Protein AF-0000000085184670 (afdb_homodimer)

Foldseek 3Di:
DPCCPDPDPLNVLVVLLVVLVCLQPHDVVVVVVVVVVCVVVVHDPPDDSDNVVSLVVNVVSQVVNCVVVVGDGDPCVVCSVVGDD/DPPCPDPDPLNVLVVLLVVLVCLQPPDVVVVVVVVVVCVVVVNDPPDDSDNVVSLVVNVVSQVVNCVVVVGDGDPCVVCSVVGDD

Solvent-accessible surface area (backbone atoms only — not comparable to full-atom values): 9678 Å² total; per-residue (Å²): 127,72,67,74,54,90,63,42,69,61,50,48,39,51,47,47,39,49,34,42,50,40,51,71,70,30,41,68,68,45,36,51,51,47,50,50,42,21,62,77,68,71,37,57,78,84,56,68,82,43,61,58,50,43,48,50,51,36,53,50,36,47,52,30,37,17,60,73,63,73,62,48,77,57,67,64,65,80,46,54,82,75,54,86,106,127,68,66,75,45,89,68,43,71,60,48,48,39,50,48,48,37,48,32,42,49,41,51,72,70,30,40,67,70,45,36,51,52,48,50,50,44,21,60,76,68,72,39,51,80,88,54,66,85,44,58,57,51,43,48,51,51,35,53,51,37,49,52,34,38,17,61,72,62,74,64,48,76,56,68,64,66,79,44,55,82,76,54,85,106

Sequence (170 aa):
MISVGNLSVAQAIHERICLLYAKLEGAPEVALRLAEFDLETGWGLNHRDDRESLHRRLVDALCAYEEVTGGQVHPANGWLLEIAVMISVGNLSVAQAIHERICLLYAKLEGAPEVALRLAEFDLETGWGLNHRDDRESLHRRLVDALCAYEEVTGGQVHPANGWLLEIAV

Nearest PDB structures (foldseek):
  6dkm-assembly2_C  TM=3.224E-01  e=4.889E+00  synthetic construct

Secondary structure (DSSP, 8-state):
--------HHHHHHHHHHHHHHHHHS-HHHHHHHHHHHHHHT-S--S---HHHHHHHHHHHHHHHHHHHTSPPPGGGGGGGGS--/--------HHHHHHHHHHHHHHHHHS-HHHHHHHHHHHHHHT-S-SS---HHHHHHHHHHHHHHHHHHHTSPPPGGGGGGGGS--

Structure (mmCIF, N/CA/C/O backbone):
data_AF-0000000085184670-model_v1
#
loop_
_entity.id
_entity.type
_entity.pdbx_description
1 polymer 'Uncharacterized protein'
#
loop_
_atom_site.group_PDB
_atom_site.id
_atom_site.type_symbol
_atom_site.label_atom_id
_atom_site.label_alt_id
_atom_site.label_comp_id
_atom_site.label_asym_id
_atom_site.label_entity_id
_atom_site.label_seq_id
_atom_site.pdbx_PDB_ins_code
_atom_site.Cartn_x
_atom_site.Cartn_y
_atom_site.Cartn_z
_atom_site.occupancy
_atom_site.B_iso_or_equiv
_atom_site.auth_seq_id
_atom_site.auth_comp_id
_atom_site.auth_asym_id
_atom_site.auth_atom_id
_atom_site.pdbx_PDB_model_num
ATOM 1 N N . MET A 1 1 ? -9.664 -7.086 -18.984 1 25.7 1 MET A N 1
ATOM 2 C CA . MET A 1 1 ? -9.148 -7.648 -17.734 1 25.7 1 MET A CA 1
ATOM 3 C C . MET A 1 1 ? -7.879 -6.93 -17.297 1 25.7 1 MET A C 1
ATOM 5 O O . MET A 1 1 ? -6.828 -7.082 -17.922 1 25.7 1 MET A O 1
ATOM 9 N N . ILE A 1 2 ? -7.879 -5.777 -17.109 1 31.56 2 ILE A N 1
ATOM 10 C CA . ILE A 1 2 ? -6.676 -4.988 -16.859 1 31.56 2 ILE A CA 1
ATOM 11 C C . ILE A 1 2 ? -5.797 -5.691 -15.828 1 31.56 2 ILE A C 1
ATOM 13 O O . ILE A 1 2 ? -6.305 -6.258 -14.859 1 31.56 2 ILE A O 1
ATOM 17 N N . SER A 1 3 ? -4.668 -6.078 -16.266 1 30.92 3 SER A N 1
ATOM 18 C CA . SER A 1 3 ? -3.631 -6.922 -15.68 1 30.92 3 SER A CA 1
ATOM 19 C C . SER A 1 3 ? -3.268 -6.457 -14.273 1 30.92 3 SER A C 1
ATOM 21 O O . SER A 1 3 ? -2.459 -5.539 -14.109 1 30.92 3 SER A O 1
ATOM 23 N N . VAL A 1 4 ? -4.16 -5.91 -13.523 1 41.91 4 VAL A N 1
ATOM 24 C CA . VAL A 1 4 ? -3.686 -6.02 -12.148 1 41.91 4 VAL A CA 1
ATOM 25 C C . VAL A 1 4 ? -2.814 -7.262 -11.992 1 41.91 4 VAL A C 1
ATOM 27 O O . VAL A 1 4 ? -2.586 -7.734 -10.875 1 41.91 4 VAL A O 1
ATOM 30 N N . GLY A 1 5 ? -2.846 -8.039 -13.172 1 43.16 5 GLY A N 1
ATOM 31 C CA . GLY A 1 5 ? -2.123 -9.258 -13.5 1 43.16 5 GLY A CA 1
ATOM 32 C C . GLY A 1 5 ? -0.805 -9.383 -12.758 1 43.16 5 GLY A C 1
ATOM 33 O O . GLY A 1 5 ? -0.78 -9.43 -11.523 1 43.16 5 GLY A O 1
ATOM 34 N N . ASN A 1 6 ? 0.318 -9.172 -13.516 1 54.12 6 ASN A N 1
ATOM 35 C CA . ASN A 1 6 ? 1.581 -9.836 -13.219 1 54.12 6 ASN A CA 1
ATOM 36 C C . ASN A 1 6 ? 2.326 -9.141 -12.086 1 54.12 6 ASN A C 1
ATOM 38 O O . ASN A 1 6 ? 3.35 -8.492 -12.312 1 54.12 6 ASN A O 1
ATOM 42 N N . LEU A 1 7 ? 1.428 -8.742 -11.047 1 67.94 7 LEU A N 1
ATOM 43 C CA . LEU A 1 7 ? 2.248 -8.273 -9.938 1 67.94 7 LEU A CA 1
ATOM 44 C C . LEU A 1 7 ? 3.16 -9.383 -9.422 1 67.94 7 LEU A C 1
ATOM 46 O O . LEU A 1 7 ? 2.682 -10.438 -8.992 1 67.94 7 LEU A O 1
ATOM 50 N N . SER A 1 8 ? 4.336 -9.117 -9.688 1 80.25 8 SER A N 1
ATOM 51 C CA . SER A 1 8 ? 5.262 -10.094 -9.117 1 80.25 8 SER A CA 1
ATOM 52 C C . SER A 1 8 ? 5.219 -10.07 -7.594 1 80.25 8 SER A C 1
ATOM 54 O O . SER A 1 8 ? 4.734 -9.109 -6.996 1 80.25 8 SER A O 1
ATOM 56 N N . VAL A 1 9 ? 5.629 -11.133 -7.105 1 84 9 VAL A N 1
ATOM 57 C CA . VAL A 1 9 ? 5.672 -11.25 -5.652 1 84 9 VAL A CA 1
ATOM 58 C C . VAL A 1 9 ? 6.531 -10.133 -5.066 1 84 9 VAL A C 1
ATOM 60 O O . VAL A 1 9 ? 6.145 -9.492 -4.09 1 84 9 VAL A O 1
ATOM 63 N N . ALA A 1 10 ? 7.613 -9.836 -5.648 1 87.19 10 ALA A N 1
ATOM 64 C CA . ALA A 1 10 ? 8.516 -8.789 -5.164 1 87.19 10 ALA A CA 1
ATOM 65 C C . ALA A 1 10 ? 7.836 -7.426 -5.188 1 87.19 10 ALA A C 1
ATOM 67 O O . ALA A 1 10 ? 7.98 -6.637 -4.25 1 87.19 10 ALA A O 1
ATOM 68 N N . GLN A 1 11 ? 7.113 -7.148 -6.199 1 88.12 11 GLN A N 1
ATOM 69 C CA . GLN A 1 11 ? 6.418 -5.871 -6.297 1 88.12 11 GLN A CA 1
ATOM 70 C C . GLN A 1 11 ? 5.32 -5.758 -5.242 1 88.12 11 GLN A C 1
ATOM 72 O O . GLN A 1 11 ? 5.133 -4.695 -4.645 1 88.12 11 GLN A O 1
ATOM 77 N N . ALA A 1 12 ? 4.605 -6.797 -5.059 1 88.31 12 ALA A N 1
ATOM 78 C CA . ALA A 1 12 ? 3.559 -6.789 -4.039 1 88.31 12 ALA A CA 1
ATOM 79 C C . ALA A 1 12 ? 4.145 -6.512 -2.658 1 88.31 12 ALA A C 1
ATOM 81 O O . ALA A 1 12 ? 3.562 -5.762 -1.87 1 88.31 12 ALA A O 1
ATOM 82 N N . IL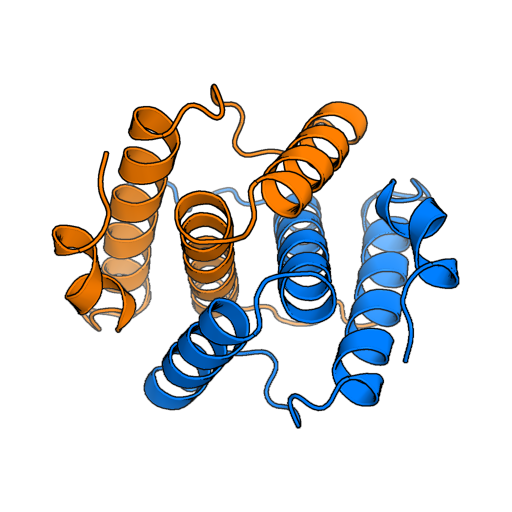E A 1 13 ? 5.258 -7.105 -2.379 1 91.38 13 ILE A N 1
ATOM 83 C CA . ILE A 1 13 ? 5.898 -6.898 -1.085 1 91.38 13 ILE A CA 1
ATOM 84 C C . ILE A 1 13 ? 6.379 -5.453 -0.973 1 91.38 13 ILE A C 1
ATOM 86 O O . ILE A 1 13 ? 6.258 -4.832 0.085 1 91.38 13 ILE A O 1
ATOM 90 N N . HIS A 1 14 ? 6.953 -4.949 -2.088 1 92.62 14 HIS A N 1
ATOM 91 C CA . HIS A 1 14 ? 7.352 -3.545 -2.107 1 92.62 14 HIS A CA 1
ATOM 92 C C . HIS A 1 14 ? 6.172 -2.635 -1.778 1 92.62 14 HIS A C 1
ATOM 94 O O . HIS A 1 14 ? 6.297 -1.724 -0.958 1 92.62 14 HIS A O 1
ATOM 100 N N . GLU A 1 15 ? 5.086 -2.9 -2.393 1 92.25 15 GLU A N 1
ATOM 101 C CA . GLU A 1 15 ? 3.916 -2.055 -2.172 1 92.25 15 GLU A CA 1
ATOM 102 C C . GLU A 1 15 ? 3.4 -2.188 -0.742 1 92.25 15 GLU A C 1
ATOM 104 O O . GLU A 1 15 ? 2.936 -1.212 -0.15 1 92.25 15 GLU A O 1
ATOM 109 N N . ARG A 1 16 ? 3.529 -3.352 -0.172 1 91.81 16 ARG A N 1
ATOM 110 C CA . ARG A 1 16 ? 3.162 -3.545 1.228 1 91.81 16 ARG A CA 1
ATOM 111 C C . ARG A 1 16 ? 4.066 -2.729 2.148 1 91.81 16 ARG A C 1
ATOM 113 O O . ARG A 1 16 ? 3.59 -2.111 3.104 1 91.81 16 ARG A O 1
ATOM 120 N N . ILE A 1 17 ? 5.281 -2.777 1.887 1 93.88 17 ILE A N 1
ATOM 121 C CA . ILE A 1 17 ? 6.234 -2.01 2.678 1 93.88 17 ILE A CA 1
ATOM 122 C C . ILE A 1 17 ? 5.887 -0.524 2.611 1 93.88 17 ILE A C 1
ATOM 124 O O . ILE A 1 17 ? 5.832 0.154 3.639 1 93.88 17 ILE A O 1
ATOM 128 N N . CYS A 1 18 ? 5.652 -0.043 1.411 1 93.69 18 CYS A N 1
ATOM 129 C CA . CYS A 1 18 ? 5.301 1.359 1.216 1 93.69 18 CYS A CA 1
ATOM 130 C C . CYS A 1 18 ? 4.027 1.712 1.974 1 93.69 18 CYS A C 1
ATOM 132 O O . CYS A 1 18 ? 3.953 2.758 2.621 1 93.69 18 CYS A O 1
ATOM 134 N N . LEU A 1 19 ? 3.121 0.832 1.939 1 93.56 19 LEU A N 1
ATOM 135 C CA . LEU A 1 19 ? 1.857 1.062 2.633 1 93.56 19 LEU A CA 1
ATOM 136 C C . LEU A 1 19 ? 2.068 1.125 4.141 1 93.56 19 LEU A C 1
ATOM 138 O O . LEU A 1 19 ? 1.563 2.033 4.805 1 93.56 19 LEU A O 1
ATOM 142 N N . LEU A 1 20 ? 2.775 0.185 4.672 1 92.81 20 LEU A N 1
ATOM 143 C CA . LEU A 1 20 ? 3.025 0.143 6.109 1 92.81 20 LEU A CA 1
ATOM 144 C C . LEU A 1 20 ? 3.791 1.38 6.566 1 92.81 20 LEU A C 1
ATOM 146 O O . LEU A 1 20 ? 3.482 1.957 7.609 1 92.81 20 LEU A O 1
ATOM 150 N N . TYR A 1 21 ? 4.742 1.773 5.727 1 93.38 21 TYR A N 1
ATOM 151 C CA . TYR A 1 21 ? 5.465 3.006 6.02 1 93.38 21 TYR A CA 1
ATOM 152 C C . TYR A 1 21 ? 4.516 4.199 6.059 1 93.38 21 TYR A C 1
ATOM 154 O O . TYR A 1 21 ? 4.598 5.035 6.961 1 93.38 21 TYR A O 1
ATOM 162 N N . ALA A 1 22 ? 3.654 4.281 5.094 1 92.19 22 ALA A N 1
ATOM 163 C CA . ALA A 1 22 ? 2.699 5.387 5.02 1 92.19 22 ALA A CA 1
ATOM 164 C C . ALA A 1 22 ? 1.776 5.395 6.234 1 92.19 22 ALA A C 1
ATOM 166 O O . ALA A 1 22 ? 1.425 6.461 6.75 1 92.19 22 ALA A O 1
ATOM 167 N N . LYS A 1 23 ? 1.366 4.281 6.684 1 91.44 23 LYS A N 1
ATOM 168 C CA . LYS A 1 23 ? 0.5 4.195 7.855 1 91.44 23 LYS A CA 1
ATOM 169 C C . LYS A 1 23 ? 1.223 4.68 9.109 1 91.44 23 LYS A C 1
ATOM 171 O O . LYS A 1 23 ? 0.61 5.285 9.992 1 91.44 23 LYS A O 1
ATOM 176 N N . LEU A 1 24 ? 2.455 4.406 9.148 1 91.56 24 LEU A N 1
ATOM 177 C CA . LEU A 1 24 ? 3.248 4.73 10.328 1 91.56 24 LEU A CA 1
ATOM 178 C C . LEU A 1 24 ? 3.621 6.207 10.344 1 91.56 24 LEU A C 1
ATOM 180 O O . LEU A 1 24 ? 3.633 6.836 11.406 1 91.56 24 LEU A O 1
ATOM 184 N N . GLU A 1 25 ? 3.859 6.727 9.188 1 90.62 25 GLU A N 1
ATOM 185 C CA . GLU A 1 25 ? 4.469 8.055 9.141 1 90.62 25 GLU A CA 1
ATOM 186 C C . GLU A 1 25 ? 3.508 9.078 8.539 1 90.62 25 GLU A C 1
ATOM 188 O O . GLU A 1 25 ? 3.779 10.281 8.57 1 90.62 25 GLU A O 1
ATOM 193 N N . GLY A 1 26 ? 2.492 8.547 7.988 1 84.81 26 GLY A N 1
ATOM 194 C CA . GLY A 1 26 ? 1.572 9.453 7.316 1 84.81 26 GLY A CA 1
ATOM 195 C C . GLY A 1 26 ? 0.594 10.125 8.266 1 84.81 26 GLY A C 1
ATOM 196 O O . GLY A 1 26 ? 0.706 9.977 9.484 1 84.81 26 GLY A O 1
ATOM 197 N N . ALA A 1 27 ? -0.256 10.805 7.691 1 86.06 27 ALA A N 1
ATOM 198 C CA . ALA A 1 27 ? -1.294 11.523 8.43 1 86.06 27 ALA A CA 1
ATOM 199 C C . ALA A 1 27 ? -2.256 10.547 9.102 1 86.06 27 ALA A C 1
ATOM 201 O O . ALA A 1 27 ? -2.715 9.586 8.484 1 86.06 27 ALA A O 1
ATOM 202 N N . PRO A 1 28 ? -2.551 10.867 10.328 1 86.62 28 PRO A N 1
ATOM 203 C CA . PRO A 1 28 ? -3.443 9.961 11.055 1 86.62 28 PRO A CA 1
ATOM 204 C C . PRO A 1 28 ? -4.793 9.781 10.367 1 86.62 28 PRO A C 1
ATOM 206 O O . PRO A 1 28 ? -5.391 8.703 10.445 1 86.62 28 PRO A O 1
ATOM 209 N N . GLU A 1 29 ? -5.203 10.797 9.719 1 87.94 29 GLU A N 1
ATOM 210 C CA . GLU A 1 29 ? -6.5 10.703 9.055 1 87.94 29 GLU A CA 1
ATOM 211 C C . GLU A 1 29 ? -6.465 9.688 7.918 1 87.94 29 GLU A C 1
ATOM 213 O O . GLU A 1 29 ? -7.441 8.969 7.688 1 87.94 29 GLU A O 1
ATOM 218 N N . VAL A 1 30 ? -5.383 9.656 7.297 1 87.88 30 VAL A N 1
ATOM 219 C CA . VAL A 1 30 ? -5.234 8.695 6.211 1 87.88 30 VAL A CA 1
ATOM 220 C C . VAL A 1 30 ? -5.148 7.281 6.781 1 87.88 30 VAL A C 1
ATOM 222 O O . VAL A 1 30 ? -5.809 6.363 6.289 1 87.88 30 VAL A O 1
ATOM 225 N N . ALA A 1 31 ? -4.391 7.133 7.793 1 87.44 31 ALA A N 1
ATOM 226 C CA . ALA A 1 31 ? -4.277 5.832 8.445 1 87.44 31 ALA A CA 1
ATOM 227 C C . ALA A 1 31 ? -5.645 5.328 8.914 1 87.44 31 ALA A C 1
ATOM 229 O O . ALA A 1 31 ? -5.941 4.137 8.812 1 87.44 31 ALA A O 1
ATOM 230 N N . LEU A 1 32 ? -6.422 6.234 9.375 1 88.19 32 LEU A N 1
ATOM 231 C CA . LEU A 1 32 ? -7.758 5.879 9.828 1 88.19 32 LEU A CA 1
ATOM 232 C C . LEU A 1 32 ? -8.633 5.418 8.664 1 88.19 32 LEU A C 1
ATOM 234 O O . LEU A 1 32 ? -9.367 4.434 8.781 1 88.19 32 LEU A O 1
ATOM 238 N N . ARG A 1 33 ? -8.617 6.078 7.656 1 90.38 33 ARG A N 1
ATOM 239 C CA . ARG A 1 33 ? -9.383 5.699 6.473 1 90.38 33 ARG A CA 1
ATOM 240 C C . ARG A 1 33 ? -8.953 4.332 5.957 1 90.38 33 ARG A C 1
ATOM 242 O O . ARG A 1 33 ? -9.789 3.508 5.59 1 90.38 33 ARG A O 1
ATOM 249 N N . LEU A 1 34 ? -7.672 4.156 5.934 1 91.38 34 LEU A N 1
ATOM 250 C CA . LEU A 1 34 ? -7.148 2.875 5.473 1 91.38 34 LEU A CA 1
ATOM 251 C C . LEU A 1 34 ? -7.609 1.742 6.387 1 91.38 34 LEU A C 1
ATOM 253 O O . LEU A 1 34 ? -7.902 0.642 5.914 1 91.38 34 LEU A O 1
ATOM 257 N N . ALA A 1 35 ? -7.66 2 7.621 1 88.56 35 ALA A N 1
ATOM 258 C CA . ALA A 1 35 ? -8.164 1.004 8.562 1 88.56 35 ALA A CA 1
ATOM 259 C C . ALA A 1 35 ? -9.633 0.684 8.281 1 88.56 35 ALA A C 1
ATOM 261 O O . ALA A 1 35 ? -10.062 -0.463 8.422 1 88.56 35 ALA A O 1
ATOM 262 N N . GLU A 1 36 ? -10.375 1.646 7.941 1 89.5 36 GLU A N 1
ATOM 263 C CA . GLU A 1 36 ? -11.773 1.437 7.578 1 89.5 36 GLU A CA 1
ATOM 264 C C . GLU A 1 36 ? -11.898 0.561 6.332 1 89.5 36 GLU A C 1
ATOM 266 O O . GLU A 1 36 ? -12.758 -0.32 6.27 1 89.5 36 GLU A O 1
ATOM 271 N N . PHE A 1 37 ? -11.008 0.812 5.332 1 92.5 37 PHE A N 1
ATOM 272 C CA . PHE A 1 37 ? -11 -0.025 4.141 1 92.5 37 PHE A CA 1
ATOM 273 C C . PHE A 1 37 ? -10.719 -1.479 4.5 1 92.5 37 PHE A C 1
ATOM 275 O O . PHE A 1 37 ? -11.375 -2.389 3.994 1 92.5 37 PHE A O 1
ATOM 282 N N . ASP A 1 38 ? -9.758 -1.681 5.355 1 87.94 38 ASP A N 1
ATOM 283 C CA . ASP A 1 38 ? -9.391 -3.021 5.805 1 87.94 38 ASP A CA 1
ATOM 284 C C . ASP A 1 38 ? -10.578 -3.717 6.469 1 87.94 38 ASP A C 1
ATOM 286 O O . ASP A 1 38 ? -10.867 -4.879 6.18 1 87.94 38 ASP A O 1
ATOM 290 N N . LEU A 1 39 ? -11.148 -2.982 7.297 1 86.38 39 LEU A N 1
ATOM 291 C CA . LEU A 1 39 ? -12.273 -3.533 8.047 1 86.38 39 LEU A CA 1
ATOM 292 C C . LEU A 1 39 ? -13.414 -3.91 7.109 1 86.38 39 LEU A C 1
ATOM 294 O O . LEU A 1 39 ? -13.977 -5.004 7.215 1 86.38 39 LEU A O 1
ATOM 298 N N . GLU A 1 40 ? -13.75 -3.139 6.234 1 88.5 40 GLU A N 1
ATOM 299 C CA . GLU A 1 40 ? -14.898 -3.342 5.352 1 88.5 40 GLU A CA 1
ATOM 300 C C . GLU A 1 40 ? -14.633 -4.477 4.363 1 88.5 40 GLU A C 1
ATOM 302 O O . GLU A 1 40 ? -15.562 -5.188 3.973 1 88.5 40 GLU A O 1
ATOM 307 N N . THR A 1 41 ? -13.398 -4.621 3.953 1 89.88 41 THR A N 1
ATOM 308 C CA . THR A 1 41 ? -13.086 -5.637 2.955 1 89.88 41 THR A CA 1
ATOM 309 C C . THR A 1 41 ? -12.719 -6.961 3.625 1 89.88 41 THR A C 1
ATOM 311 O O . THR A 1 41 ? -12.797 -8.023 3 1 89.88 41 THR A O 1
ATOM 314 N N . GLY A 1 42 ? -12.32 -6.785 4.855 1 85.12 42 GLY A N 1
ATOM 315 C CA . GLY A 1 42 ? -11.812 -7.961 5.539 1 85.12 42 GLY A CA 1
ATOM 316 C C . GLY A 1 42 ? -10.367 -8.273 5.191 1 85.12 42 GLY A C 1
ATOM 317 O O . GLY A 1 42 ? -9.867 -9.352 5.512 1 85.12 42 GLY A O 1
ATOM 318 N N . TRP A 1 43 ? -9.945 -7.234 4.266 1 77.19 43 TRP A N 1
ATOM 319 C CA . TRP A 1 43 ? -8.531 -7.375 3.93 1 77.19 43 TRP A CA 1
ATOM 320 C C . TRP A 1 43 ? -7.664 -6.539 4.863 1 77.19 43 TRP A C 1
ATOM 322 O O . TRP A 1 43 ? -8.172 -5.723 5.633 1 77.19 43 TRP A O 1
ATOM 332 N N . GLY A 1 44 ? -6.715 -6.734 4.777 1 63.97 44 GLY A N 1
ATOM 333 C CA . GLY A 1 44 ? -5.82 -5.875 5.539 1 63.97 44 GLY A CA 1
ATOM 334 C C . GLY A 1 44 ? -4.805 -6.645 6.359 1 63.97 44 GLY A C 1
ATOM 335 O O . GLY A 1 44 ? -4.75 -7.875 6.289 1 63.97 44 GLY A O 1
ATOM 336 N N . LEU A 1 45 ? -4.082 -5.773 6.781 1 57.81 45 LEU A N 1
ATOM 337 C CA . LEU A 1 45 ? -3.09 -6.363 7.672 1 57.81 45 LEU A CA 1
ATOM 338 C C . LEU A 1 45 ? -3.725 -6.777 8.992 1 57.81 45 LEU A C 1
ATOM 340 O O . LEU A 1 45 ? -4.535 -6.039 9.555 1 57.81 45 LEU A O 1
ATOM 344 N N . ASN A 1 46 ? -4.711 -7.836 8.898 1 51.34 46 ASN A N 1
ATOM 345 C CA . ASN A 1 46 ? -5.535 -8.398 9.961 1 51.34 46 ASN A CA 1
ATOM 346 C C . ASN A 1 46 ? -5.242 -7.742 11.305 1 51.34 46 ASN A C 1
ATOM 348 O O . ASN A 1 46 ? -5.852 -8.094 12.32 1 51.34 46 ASN A O 1
ATOM 352 N N . HIS A 1 47 ? -4.219 -7.195 11.625 1 52.38 47 HIS A N 1
ATOM 353 C CA . HIS A 1 47 ? -3.881 -7.051 13.031 1 52.38 47 HIS A CA 1
ATOM 354 C C . HIS A 1 47 ? -4.145 -5.629 13.523 1 52.38 47 HIS A C 1
ATOM 356 O O . HIS A 1 47 ? -4.418 -4.734 12.719 1 52.38 47 HIS A O 1
ATOM 362 N N . ARG A 1 48 ? -4.09 -5.645 14.742 1 56.94 48 ARG A N 1
ATOM 363 C CA . ARG A 1 48 ? -4.184 -4.43 15.547 1 56.94 48 ARG A CA 1
ATOM 364 C C . ARG A 1 48 ? -3.328 -3.314 14.953 1 56.94 48 ARG A C 1
ATOM 366 O O . ARG A 1 48 ? -2.197 -3.553 14.523 1 56.94 48 ARG A O 1
ATOM 373 N N . ASP A 1 49 ? -3.941 -2.197 14.562 1 66.75 49 ASP A N 1
ATOM 374 C CA . ASP A 1 49 ? -3.277 -1.07 13.914 1 66.75 49 ASP A CA 1
ATOM 375 C C . ASP A 1 49 ? -2.506 -0.23 14.93 1 66.75 49 ASP A C 1
ATOM 377 O O . ASP A 1 49 ? -2.26 0.957 14.695 1 66.75 49 ASP A O 1
ATOM 381 N N . ASP A 1 50 ? -2.145 -0.938 15.922 1 80.69 50 ASP A N 1
ATOM 382 C CA . ASP A 1 50 ? -1.29 -0.073 16.719 1 80.69 50 ASP A CA 1
ATOM 383 C C . ASP A 1 50 ? 0.1 0.058 16.109 1 80.69 50 ASP A C 1
ATOM 385 O O . ASP A 1 50 ? 0.499 -0.771 15.289 1 80.69 50 ASP A O 1
ATOM 389 N N . ARG A 1 51 ? 0.801 1.044 16.578 1 86.88 51 ARG A N 1
ATOM 390 C CA . ARG A 1 51 ? 2.057 1.436 15.945 1 86.88 51 ARG A CA 1
ATOM 391 C C . ARG A 1 51 ? 3.098 0.326 16.062 1 86.88 51 ARG A C 1
ATOM 393 O O . ARG A 1 51 ? 3.83 0.053 15.102 1 86.88 51 ARG A O 1
ATOM 400 N N . GLU A 1 52 ? 3.105 -0.338 17.172 1 89.38 52 GLU A N 1
ATOM 401 C CA . GLU A 1 52 ? 4.055 -1.427 17.375 1 89.38 52 GLU A CA 1
ATOM 402 C C . GLU A 1 52 ? 3.785 -2.586 16.422 1 89.38 52 GLU A C 1
ATOM 404 O O . GLU A 1 52 ? 4.715 -3.154 15.844 1 89.38 52 GLU A O 1
ATOM 409 N N . SER A 1 53 ? 2.525 -2.922 16.297 1 86.94 53 SER A N 1
ATOM 410 C CA . SER A 1 53 ? 2.143 -3.998 15.383 1 86.94 53 SER A CA 1
ATOM 411 C C . SER A 1 53 ? 2.463 -3.639 13.938 1 86.94 53 SER A C 1
ATOM 413 O O . SER A 1 53 ? 2.922 -4.484 13.164 1 86.94 53 SER A O 1
ATOM 415 N N . LEU A 1 54 ? 2.221 -2.424 13.602 1 89.06 54 LEU A N 1
ATOM 416 C CA . LEU A 1 54 ? 2.537 -1.971 12.25 1 89.06 54 LEU A CA 1
ATOM 417 C C . LEU A 1 54 ? 4.039 -2.029 11.992 1 89.06 54 LEU A C 1
ATOM 419 O O . LEU A 1 54 ? 4.477 -2.453 10.922 1 89.06 54 LEU A O 1
ATOM 423 N N . HIS A 1 55 ? 4.746 -1.667 12.984 1 91.62 55 HIS A N 1
ATOM 424 C CA . HIS A 1 55 ? 6.203 -1.689 12.867 1 91.62 55 HIS A CA 1
ATOM 425 C C . HIS A 1 55 ? 6.719 -3.115 12.703 1 91.62 55 HIS A C 1
ATOM 427 O O . HIS A 1 55 ? 7.602 -3.365 11.875 1 91.62 55 HIS A O 1
ATOM 433 N N . ARG A 1 56 ? 6.168 -3.949 13.43 1 90.44 56 ARG A N 1
ATOM 434 C CA . ARG A 1 56 ? 6.559 -5.352 13.305 1 90.44 56 ARG A CA 1
ATOM 435 C C . ARG A 1 56 ? 6.25 -5.887 11.914 1 90.44 56 ARG A C 1
ATOM 437 O O . ARG A 1 56 ? 7.059 -6.609 11.328 1 90.44 56 ARG A O 1
ATOM 444 N N . ARG A 1 57 ? 5.172 -5.602 11.445 1 90.5 57 ARG A N 1
ATOM 445 C CA . ARG A 1 57 ? 4.789 -6.051 10.109 1 90.5 57 ARG A CA 1
ATOM 446 C C . ARG A 1 57 ? 5.707 -5.453 9.047 1 90.5 57 ARG A C 1
ATOM 448 O O . ARG A 1 57 ? 5.996 -6.098 8.039 1 90.5 57 ARG A O 1
ATOM 455 N N . LEU A 1 58 ? 6.066 -4.219 9.242 1 93.38 58 LEU A N 1
ATOM 456 C CA . LEU A 1 58 ? 7.016 -3.594 8.328 1 93.38 58 LEU A CA 1
ATOM 457 C C . LEU A 1 58 ? 8.344 -4.348 8.328 1 93.38 58 LEU A C 1
ATOM 459 O O . LEU A 1 58 ? 8.883 -4.66 7.262 1 93.38 58 LEU A O 1
ATOM 463 N N . VAL A 1 59 ? 8.828 -4.668 9.453 1 94.06 59 VAL A N 1
ATOM 464 C CA . VAL A 1 59 ? 10.086 -5.391 9.578 1 94.06 59 VAL A CA 1
ATOM 465 C C . VAL A 1 59 ? 9.969 -6.75 8.898 1 94.06 59 VAL A C 1
ATOM 467 O O . VAL A 1 59 ? 10.867 -7.16 8.148 1 94.06 59 VAL A O 1
ATOM 470 N N . ASP A 1 60 ? 8.867 -7.398 9.094 1 92.25 60 ASP A N 1
ATOM 471 C CA . ASP A 1 60 ? 8.633 -8.695 8.461 1 92.25 60 ASP A CA 1
ATOM 472 C C . ASP A 1 60 ? 8.617 -8.562 6.938 1 92.25 60 ASP A C 1
ATOM 474 O O . ASP A 1 60 ? 9.172 -9.414 6.234 1 92.25 60 ASP A O 1
ATOM 478 N N . ALA A 1 61 ? 7.969 -7.605 6.469 1 92.94 61 ALA A N 1
ATOM 479 C CA . ALA A 1 61 ? 7.891 -7.387 5.023 1 92.94 61 ALA A CA 1
ATOM 480 C C . ALA A 1 61 ? 9.266 -7.086 4.438 1 92.94 61 ALA A C 1
ATOM 482 O O . ALA A 1 61 ? 9.586 -7.52 3.328 1 92.94 61 ALA A O 1
ATOM 483 N N . LEU A 1 62 ? 10.055 -6.32 5.145 1 95.62 62 LEU A N 1
ATOM 484 C CA . LEU A 1 62 ? 11.406 -6.016 4.703 1 95.62 62 LEU A CA 1
ATOM 485 C C . LEU A 1 62 ? 12.242 -7.289 4.594 1 95.62 62 LEU A C 1
ATOM 487 O O . LEU A 1 62 ? 12.984 -7.469 3.625 1 95.62 62 LEU A O 1
ATOM 491 N N . CYS A 1 63 ? 12.078 -8.109 5.52 1 95.19 63 CYS A N 1
ATOM 492 C CA . CYS A 1 63 ? 12.766 -9.391 5.484 1 95.19 63 CYS A CA 1
ATOM 493 C C . CYS A 1 63 ? 12.305 -10.227 4.301 1 95.19 63 CYS A C 1
ATOM 495 O O . CYS A 1 63 ? 13.125 -10.82 3.598 1 95.19 63 CYS A O 1
ATOM 497 N N . ALA A 1 64 ? 11.039 -10.289 4.051 1 92.88 64 ALA A N 1
ATOM 498 C CA . ALA A 1 64 ? 10.484 -11.039 2.934 1 92.88 64 ALA A CA 1
ATOM 499 C C . ALA A 1 64 ? 10.992 -10.5 1.6 1 92.88 64 ALA A C 1
ATOM 501 O O . ALA A 1 64 ? 11.281 -11.273 0.682 1 92.88 64 ALA A O 1
ATOM 502 N N . TYR A 1 65 ? 11.047 -9.234 1.535 1 92.81 65 TYR A N 1
ATOM 503 C CA . TYR A 1 65 ? 11.539 -8.617 0.31 1 92.81 65 TYR A CA 1
ATOM 504 C C . TYR A 1 65 ? 12.961 -9.07 -0 1 92.81 65 TYR A C 1
ATOM 506 O O . TYR A 1 65 ? 13.273 -9.406 -1.145 1 92.81 65 TYR A O 1
ATOM 514 N N . GLU A 1 66 ? 13.75 -9.008 1.014 1 94.81 66 GLU A N 1
ATOM 515 C CA . GLU A 1 66 ? 15.133 -9.453 0.848 1 94.81 66 GLU A CA 1
ATOM 516 C C . GLU A 1 66 ? 15.195 -10.906 0.385 1 94.81 66 GLU A C 1
ATOM 518 O O . GLU A 1 66 ? 15.969 -11.25 -0.509 1 94.81 66 GLU A O 1
ATOM 523 N N . GLU A 1 67 ? 14.414 -11.695 0.909 1 92.81 67 GLU A N 1
ATOM 524 C CA . GLU A 1 67 ? 14.398 -13.117 0.568 1 92.81 67 GLU A CA 1
ATOM 525 C C . GLU A 1 67 ? 13.969 -13.328 -0.881 1 92.81 67 GLU A C 1
ATOM 527 O O . GLU A 1 67 ? 14.633 -14.047 -1.631 1 92.81 67 GLU A O 1
ATOM 532 N N . VAL A 1 68 ? 12.953 -12.672 -1.285 1 90.81 68 VAL A N 1
ATOM 533 C CA . VAL A 1 68 ? 12.352 -12.945 -2.584 1 90.81 68 VAL A CA 1
ATOM 534 C C . VAL A 1 68 ? 13.211 -12.336 -3.693 1 90.81 68 VAL A C 1
ATOM 536 O O . VAL A 1 68 ? 13.164 -12.789 -4.84 1 90.81 68 VAL A O 1
ATOM 539 N N . THR A 1 69 ? 13.938 -11.297 -3.307 1 93.06 69 THR A N 1
ATOM 540 C CA . THR A 1 69 ? 14.734 -10.625 -4.328 1 93.06 69 THR A CA 1
ATOM 541 C C . THR A 1 69 ? 16.156 -11.188 -4.367 1 93.06 69 THR A C 1
ATOM 543 O O . THR A 1 69 ? 16.969 -10.758 -5.184 1 93.06 69 THR A O 1
ATOM 546 N N . GLY A 1 70 ? 16.391 -12.117 -3.49 1 92.12 70 GLY A N 1
ATOM 547 C CA . GLY A 1 70 ? 17.703 -12.727 -3.49 1 92.12 70 GLY A CA 1
ATOM 548 C C . GLY A 1 70 ? 18.75 -11.891 -2.773 1 92.12 70 GLY A C 1
ATOM 549 O O . GLY A 1 70 ? 19.922 -11.883 -3.16 1 92.12 70 GLY A O 1
ATOM 550 N N . GLY A 1 71 ? 18.219 -11.008 -1.801 1 93.38 71 GLY A N 1
ATOM 551 C CA . GLY A 1 71 ? 19.219 -10.352 -0.963 1 93.38 71 GLY A CA 1
ATOM 552 C C . GLY A 1 71 ? 19.188 -8.836 -1.095 1 93.38 71 GLY A C 1
ATOM 553 O O . GLY A 1 71 ? 20 -8.148 -0.472 1 93.38 71 GLY A O 1
ATOM 554 N N . GLN A 1 72 ? 18.375 -8.289 -1.921 1 93.62 72 GLN A N 1
ATOM 555 C CA . GLN A 1 72 ? 18.281 -6.832 -2.018 1 93.62 72 GLN A CA 1
ATOM 556 C C . GLN A 1 72 ? 17.578 -6.238 -0.807 1 93.62 72 GLN A C 1
ATOM 558 O O . GLN A 1 72 ? 16.5 -6.707 -0.424 1 93.62 72 GLN A O 1
ATOM 563 N N . VAL A 1 73 ? 18.25 -5.223 -0.264 1 95.56 73 VAL A N 1
ATOM 564 C CA . VAL A 1 73 ? 17.656 -4.531 0.878 1 95.56 73 VAL A CA 1
ATOM 565 C C . VAL A 1 73 ? 16.734 -3.412 0.39 1 95.56 73 VAL A C 1
ATOM 567 O O . VAL A 1 73 ? 17.141 -2.594 -0.444 1 95.56 73 VAL A O 1
ATOM 570 N N . HIS A 1 74 ? 15.547 -3.451 0.833 1 96 74 HIS A N 1
ATOM 571 C CA . HIS A 1 74 ? 14.617 -2.377 0.487 1 96 74 HIS A CA 1
ATOM 572 C C . HIS A 1 74 ? 15.062 -1.051 1.094 1 96 74 HIS A C 1
ATOM 574 O O . HIS A 1 74 ? 15.492 -1.005 2.25 1 96 74 HIS A O 1
ATOM 580 N N . PRO A 1 75 ? 14.93 0.054 0.442 1 94.38 75 PRO A N 1
ATOM 581 C CA . PRO A 1 75 ? 15.414 1.351 0.92 1 94.38 75 PRO A CA 1
ATOM 582 C C . PRO A 1 75 ? 14.742 1.794 2.215 1 94.38 75 PRO A C 1
ATOM 584 O O . PRO A 1 75 ? 15.328 2.539 3 1 94.38 75 PRO A O 1
ATOM 587 N N . ALA A 1 76 ? 13.555 1.353 2.463 1 95.3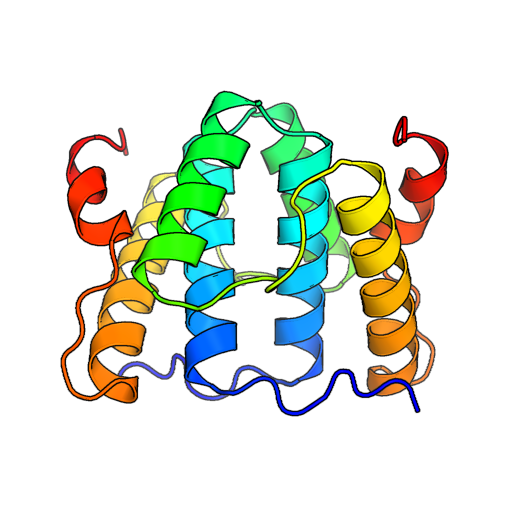8 76 ALA A N 1
ATOM 588 C CA . ALA A 1 76 ? 12.844 1.724 3.684 1 95.38 76 ALA A CA 1
ATOM 589 C C . ALA A 1 76 ? 13.594 1.248 4.922 1 95.38 76 ALA A C 1
ATOM 591 O O . ALA A 1 76 ? 13.352 1.737 6.027 1 95.38 76 ALA A O 1
ATOM 592 N N . ASN A 1 77 ? 14.414 0.234 4.691 1 95.69 77 ASN A N 1
ATOM 593 C CA . ASN A 1 77 ? 15.203 -0.28 5.805 1 95.69 77 ASN A CA 1
ATOM 594 C C . ASN A 1 77 ? 16.031 0.819 6.449 1 95.69 77 ASN A C 1
ATOM 596 O O . ASN A 1 77 ? 16.281 0.79 7.656 1 95.69 77 ASN A O 1
ATOM 600 N N . GLY A 1 78 ? 16.469 1.754 5.656 1 92.06 78 GLY A N 1
ATOM 601 C CA . GLY A 1 78 ? 17.281 2.857 6.148 1 92.06 78 GLY A CA 1
ATOM 602 C C . GLY A 1 78 ? 16.5 3.814 7.035 1 92.06 78 GLY A C 1
ATOM 603 O O . GLY A 1 78 ? 17.094 4.637 7.738 1 92.06 78 GLY A O 1
ATOM 604 N N . TRP A 1 79 ? 15.219 3.674 7.109 1 90.19 79 TRP A N 1
ATOM 605 C CA . TRP A 1 79 ? 14.391 4.625 7.848 1 90.19 79 TRP A CA 1
ATOM 606 C C . TRP A 1 79 ? 13.758 3.967 9.062 1 90.19 79 TRP A C 1
ATOM 608 O O . TRP A 1 79 ? 13.016 4.613 9.812 1 90.19 79 TRP A O 1
ATOM 618 N N . LEU A 1 80 ? 13.93 2.785 9.266 1 89.12 80 LEU A N 1
ATOM 619 C CA . LEU A 1 80 ? 13.305 2.027 10.352 1 89.12 80 LEU A CA 1
ATOM 620 C C . LEU A 1 80 ? 13.602 2.662 11.703 1 89.12 80 LEU A C 1
ATOM 622 O O . LEU A 1 80 ? 12.727 2.736 12.562 1 89.12 80 LEU A O 1
ATOM 626 N N . LEU A 1 81 ? 14.797 3.162 11.758 1 85.75 81 LEU A N 1
ATOM 627 C CA . LEU A 1 81 ? 15.219 3.703 13.047 1 85.75 81 LEU A CA 1
ATOM 628 C C . LEU A 1 81 ? 14.562 5.055 13.305 1 85.75 81 LEU A C 1
ATOM 630 O O . LEU A 1 81 ? 14.516 5.52 14.445 1 85.75 81 LEU A O 1
ATOM 634 N N . GLU A 1 82 ? 14.109 5.727 12.297 1 86.5 82 GLU A N 1
ATOM 635 C CA . GLU A 1 82 ? 13.492 7.043 12.422 1 86.5 82 GLU A CA 1
ATOM 636 C C . GLU A 1 82 ? 12.023 6.926 12.805 1 86.5 82 GLU A C 1
ATOM 638 O O . GLU A 1 82 ? 11.391 7.918 13.172 1 86.5 82 GLU A O 1
ATOM 643 N N . ILE A 1 83 ? 11.508 5.742 12.719 1 86.38 83 ILE A N 1
ATOM 644 C CA . ILE A 1 83 ? 10.102 5.531 13.039 1 86.38 83 ILE A CA 1
ATOM 645 C C . ILE A 1 83 ? 9.93 5.367 14.547 1 86.38 83 ILE A C 1
ATOM 647 O O . ILE A 1 83 ? 10.5 4.457 15.148 1 86.38 83 ILE A O 1
ATOM 651 N N . ALA A 1 84 ? 9.211 6.312 15.055 1 79.75 84 ALA A N 1
ATOM 652 C CA . ALA A 1 84 ? 8.898 6.223 16.484 1 79.75 84 ALA A CA 1
ATOM 653 C C . ALA A 1 84 ? 7.84 5.156 16.75 1 79.75 84 ALA A C 1
ATOM 655 O O . ALA A 1 84 ? 6.762 5.18 16.141 1 79.75 84 ALA A O 1
ATOM 656 N N . VAL A 1 85 ? 8.156 4.16 17.516 1 76.94 85 VAL A N 1
ATOM 657 C CA . VAL A 1 85 ? 7.223 3.074 17.781 1 76.94 85 VAL A CA 1
ATOM 658 C C . VAL A 1 85 ? 6.637 3.238 19.188 1 76.94 85 VAL A C 1
ATOM 660 O O . VAL A 1 85 ? 7.289 3.787 20.078 1 76.94 85 VAL A O 1
ATOM 663 N N . MET B 1 1 ? 11.961 -18.875 5.828 1 25.17 1 MET B N 1
ATOM 664 C CA . MET B 1 1 ? 11.281 -18.422 4.621 1 25.17 1 MET B CA 1
ATOM 665 C C . MET B 1 1 ? 10.031 -17.625 4.977 1 25.17 1 MET B C 1
ATOM 667 O O . MET B 1 1 ? 9.047 -18.188 5.457 1 25.17 1 MET B O 1
ATOM 671 N N . ILE B 1 2 ? 10.086 -16.672 5.691 1 31.25 2 ILE B N 1
ATOM 672 C CA . ILE B 1 2 ? 8.93 -15.977 6.246 1 31.25 2 ILE B CA 1
ATOM 673 C C . ILE B 1 2 ? 7.891 -15.75 5.152 1 31.25 2 ILE B C 1
ATOM 675 O O . ILE B 1 2 ? 8.234 -15.391 4.023 1 31.25 2 ILE B O 1
ATOM 679 N N . SER B 1 3 ? 6.844 -16.453 5.301 1 31.25 3 SER B N 1
ATOM 680 C CA . SER B 1 3 ? 5.691 -16.594 4.414 1 31.25 3 SER B CA 1
ATOM 681 C C . SER B 1 3 ? 5.227 -15.242 3.893 1 31.25 3 SER B C 1
ATOM 683 O O . SER B 1 3 ? 4.617 -14.469 4.629 1 31.25 3 SER B O 1
ATOM 685 N N . VAL B 1 4 ? 6.176 -14.383 3.49 1 41.12 4 VAL B N 1
ATOM 686 C CA . VAL B 1 4 ? 5.406 -13.508 2.611 1 41.12 4 VAL B CA 1
ATOM 687 C C . VAL B 1 4 ? 4.258 -14.289 1.979 1 41.12 4 VAL B C 1
ATOM 689 O O . VAL B 1 4 ? 4.473 -15.102 1.077 1 41.12 4 VAL B O 1
ATOM 692 N N . GLY B 1 5 ? 3.85 -15.164 2.811 1 42.97 5 GLY B N 1
ATOM 693 C CA . GLY B 1 5 ? 2.695 -16.031 2.652 1 42.97 5 GLY B CA 1
ATOM 694 C C . GLY B 1 5 ? 1.771 -15.609 1.53 1 42.97 5 GLY B C 1
ATOM 695 O O . GLY B 1 5 ? 1.962 -14.547 0.936 1 42.97 5 GLY B O 1
ATOM 696 N N . ASN B 1 6 ? 0.791 -16.453 1.35 1 55.34 6 ASN B N 1
ATOM 697 C CA . ASN B 1 6 ? -0.278 -16.578 0.363 1 55.34 6 ASN B CA 1
ATOM 698 C C . ASN B 1 6 ? -1.041 -15.266 0.207 1 55.34 6 ASN B C 1
ATOM 700 O O . ASN B 1 6 ? -2.102 -15.078 0.808 1 55.34 6 ASN B O 1
ATOM 704 N N . LEU B 1 7 ? -0.148 -14.18 -0.048 1 66.69 7 LEU B N 1
ATOM 705 C CA . LEU B 1 7 ? -0.979 -13.023 -0.389 1 66.69 7 LEU B CA 1
ATOM 706 C C . LEU B 1 7 ? -1.868 -13.336 -1.59 1 66.69 7 LEU B C 1
ATOM 708 O O . LEU B 1 7 ? -1.368 -13.656 -2.67 1 66.69 7 LEU B O 1
ATOM 712 N N . SER B 1 8 ? -3.029 -13.406 -1.255 1 79.38 8 SER B N 1
ATOM 713 C CA . SER B 1 8 ? -3.947 -13.602 -2.371 1 79.38 8 SER B CA 1
ATOM 714 C C . SER B 1 8 ? -3.936 -12.406 -3.314 1 79.38 8 SER B C 1
ATOM 716 O O . SER B 1 8 ? -3.506 -11.312 -2.934 1 79.38 8 SER B O 1
ATOM 718 N N . VAL B 1 9 ? -4.297 -12.719 -4.461 1 83.88 9 VAL B N 1
ATOM 719 C CA . VAL B 1 9 ? -4.355 -11.672 -5.477 1 83.88 9 VAL B CA 1
ATOM 720 C C . VAL B 1 9 ? -5.277 -10.547 -5.008 1 83.88 9 VAL B C 1
ATOM 722 O O . VAL B 1 9 ? -4.934 -9.367 -5.117 1 83.88 9 VAL B O 1
ATOM 725 N N . ALA B 1 10 ? -6.348 -10.844 -4.453 1 87 10 ALA B N 1
ATOM 726 C CA . ALA B 1 10 ? -7.305 -9.852 -3.979 1 87 10 ALA B CA 1
ATOM 727 C C . ALA B 1 10 ? -6.691 -8.977 -2.887 1 87 10 ALA B C 1
ATOM 729 O O . ALA B 1 10 ? -6.883 -7.758 -2.873 1 87 10 ALA B O 1
ATOM 730 N N . GLN B 1 11 ? -5.969 -9.555 -2.01 1 87.94 11 GLN B N 1
ATOM 731 C CA . GLN B 1 11 ? -5.328 -8.797 -0.937 1 87.94 11 GLN B CA 1
ATOM 732 C C . GLN B 1 11 ? -4.258 -7.859 -1.486 1 87.94 11 GLN B C 1
ATOM 734 O O . GLN B 1 11 ? -4.133 -6.719 -1.036 1 87.94 11 GLN B O 1
ATOM 739 N N . ALA B 1 12 ? -3.482 -8.344 -2.391 1 88.38 12 ALA B N 1
ATOM 740 C CA . ALA B 1 12 ? -2.453 -7.5 -3 1 88.38 12 ALA B CA 1
ATOM 741 C C . ALA B 1 12 ? -3.072 -6.281 -3.678 1 88.38 12 ALA B C 1
ATOM 743 O O . ALA B 1 12 ? -2.543 -5.172 -3.574 1 88.38 12 ALA B O 1
ATOM 744 N N . ILE B 1 13 ? -4.176 -6.484 -4.348 1 91.25 13 ILE B N 1
ATOM 745 C CA . ILE B 1 13 ? -4.848 -5.379 -5.027 1 91.25 13 ILE B CA 1
ATOM 746 C C . ILE B 1 13 ? -5.406 -4.402 -3.992 1 91.25 13 ILE B C 1
ATOM 748 O O . ILE B 1 13 ? -5.328 -3.188 -4.176 1 91.25 13 ILE B O 1
ATOM 752 N N . HIS B 1 14 ? -5.984 -4.977 -2.922 1 92.69 14 HIS B N 1
ATOM 753 C CA . HIS B 1 14 ? -6.453 -4.129 -1.833 1 92.69 14 HIS B CA 1
ATOM 754 C C . HIS B 1 14 ? -5.328 -3.252 -1.293 1 92.69 14 HIS B C 1
ATOM 756 O O . HIS B 1 14 ? -5.512 -2.047 -1.105 1 92.69 14 HIS B O 1
ATOM 762 N N . GLU B 1 15 ? -4.219 -3.84 -1.065 1 92.19 15 GLU B N 1
ATOM 763 C CA . GLU B 1 15 ? -3.098 -3.086 -0.51 1 92.19 15 GLU B CA 1
ATOM 764 C C . GLU B 1 15 ? -2.598 -2.033 -1.496 1 92.19 15 GLU B C 1
ATOM 766 O O . GLU B 1 15 ? -2.195 -0.94 -1.095 1 92.19 15 GLU B O 1
ATOM 771 N N . ARG B 1 16 ? -2.674 -2.33 -2.777 1 91.62 16 ARG B N 1
ATOM 772 C CA . ARG B 1 16 ? -2.322 -1.347 -3.797 1 91.62 16 ARG B CA 1
ATOM 773 C C . ARG B 1 16 ? -3.281 -0.161 -3.768 1 91.62 16 ARG B C 1
ATOM 775 O O . ARG B 1 16 ? -2.855 0.991 -3.869 1 91.62 16 ARG B O 1
ATOM 782 N N . ILE B 1 17 ? -4.484 -0.45 -3.67 1 93.75 17 ILE B N 1
ATOM 783 C CA . ILE B 1 17 ? -5.492 0.602 -3.6 1 93.75 17 ILE B CA 1
ATOM 784 C C . ILE B 1 17 ? -5.219 1.499 -2.395 1 93.75 17 ILE B C 1
ATOM 786 O O . ILE B 1 17 ? -5.223 2.727 -2.514 1 93.75 17 ILE B O 1
ATOM 790 N N . C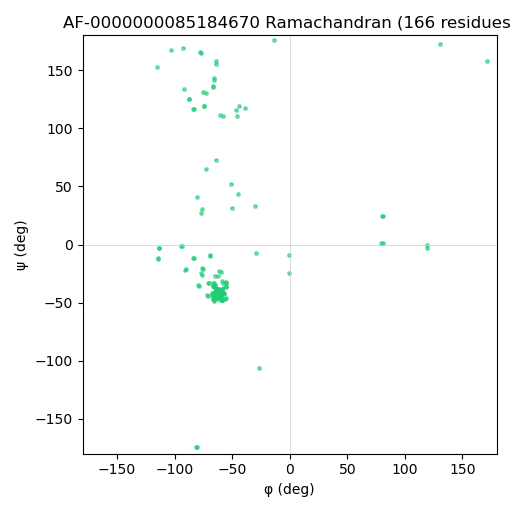YS B 1 18 ? -4.992 0.881 -1.261 1 93.81 18 CYS B N 1
ATOM 791 C CA . CYS B 1 18 ? -4.707 1.626 -0.038 1 93.81 18 CYS B CA 1
ATOM 792 C C . CYS B 1 18 ? -3.471 2.502 -0.207 1 93.81 18 CYS B C 1
ATOM 794 O O . CYS B 1 18 ? -3.469 3.664 0.201 1 93.81 18 CYS B O 1
ATOM 796 N N . LEU B 1 19 ? -2.514 1.959 -0.85 1 93.62 19 LEU B N 1
ATOM 797 C CA . LEU B 1 19 ? -1.28 2.705 -1.068 1 93.62 19 LEU B CA 1
ATOM 798 C C . LEU B 1 19 ? -1.525 3.906 -1.976 1 93.62 19 LEU B C 1
ATOM 800 O O . LEU B 1 19 ? -1.083 5.02 -1.675 1 93.62 19 LEU B O 1
ATOM 804 N N . LEU B 1 20 ? -2.189 3.695 -3.053 1 92.69 20 LEU B N 1
ATOM 805 C CA . LEU B 1 20 ? -2.459 4.77 -3.998 1 92.69 20 LEU B CA 1
ATOM 806 C C . LEU B 1 20 ? -3.303 5.867 -3.352 1 92.69 20 LEU B C 1
ATOM 808 O O . LEU B 1 20 ? -3.045 7.055 -3.555 1 92.69 20 LEU B O 1
ATOM 812 N N . TYR B 1 21 ? -4.254 5.426 -2.551 1 93.44 21 TYR B N 1
ATOM 813 C CA . TYR B 1 21 ? -5.051 6.391 -1.802 1 93.44 21 TYR B CA 1
ATOM 814 C C . TYR B 1 21 ? -4.172 7.219 -0.873 1 93.44 21 TYR B C 1
ATOM 816 O O . TYR B 1 21 ? -4.316 8.438 -0.797 1 93.44 21 TYR B O 1
ATOM 824 N N . ALA B 1 22 ? -3.303 6.57 -0.17 1 92.44 22 ALA B N 1
ATOM 825 C CA . ALA B 1 22 ? -2.416 7.254 0.766 1 92.44 22 ALA B CA 1
ATOM 826 C C . ALA B 1 22 ? -1.515 8.25 0.04 1 92.44 22 ALA B C 1
ATOM 828 O O . ALA B 1 22 ? -1.233 9.336 0.556 1 92.44 22 ALA B O 1
ATOM 829 N N . LYS B 1 23 ? -1.052 7.914 -1.092 1 91.5 23 LYS B N 1
ATOM 830 C CA . LYS B 1 23 ? -0.202 8.812 -1.868 1 91.5 23 LYS B CA 1
ATOM 831 C C . LYS B 1 23 ? -0.972 10.055 -2.305 1 91.5 23 LYS B C 1
ATOM 833 O O . LYS B 1 23 ? -0.406 11.148 -2.377 1 91.5 23 LYS B O 1
ATOM 838 N N . LEU B 1 24 ? -2.197 9.852 -2.574 1 91.81 24 LEU B N 1
ATOM 839 C CA . LEU B 1 24 ? -3.025 10.938 -3.092 1 91.81 24 LEU B CA 1
ATOM 840 C C . LEU B 1 24 ? -3.486 11.859 -1.966 1 91.81 24 LEU B C 1
ATOM 842 O O . LEU B 1 24 ? -3.545 13.078 -2.139 1 91.81 24 LEU B O 1
ATOM 846 N N . GLU B 1 25 ? -3.723 11.266 -0.834 1 90.5 25 GLU B N 1
ATOM 847 C CA . GLU B 1 25 ? -4.406 12.023 0.209 1 90.5 25 GLU B CA 1
ATOM 848 C C . GLU B 1 25 ? -3.496 12.25 1.414 1 90.5 25 GLU B C 1
ATOM 850 O O . GLU B 1 25 ? -3.836 13.008 2.324 1 90.5 25 GLU B O 1
ATOM 855 N N . GLY B 1 26 ? -2.436 11.531 1.387 1 84.81 26 GLY B N 1
ATOM 856 C CA . GLY B 1 26 ? -1.556 11.625 2.539 1 84.81 26 GLY B CA 1
ATOM 857 C C . GLY B 1 26 ? -0.654 12.844 2.504 1 84.81 26 GLY B C 1
ATOM 858 O O . GLY B 1 26 ? -0.799 13.703 1.631 1 84.81 26 GLY B O 1
ATOM 859 N N . ALA B 1 27 ? 0.167 12.883 3.402 1 86.69 27 ALA B N 1
ATOM 860 C CA . ALA B 1 27 ? 1.133 13.969 3.529 1 86.69 27 ALA B CA 1
ATOM 861 C C . ALA B 1 27 ? 2.133 13.953 2.377 1 86.69 27 ALA B C 1
ATOM 863 O O . ALA B 1 27 ? 2.666 12.898 2.025 1 86.69 27 ALA B O 1
ATOM 864 N N . PRO B 1 28 ? 2.369 15.125 1.889 1 87.06 28 PRO B N 1
ATOM 865 C CA . PRO B 1 28 ? 3.287 15.195 0.75 1 87.06 28 PRO B CA 1
ATOM 866 C C . PRO B 1 28 ? 4.664 14.617 1.067 1 87.06 28 PRO B C 1
ATOM 868 O O . PRO B 1 28 ? 5.312 14.039 0.193 1 87.06 28 PRO B O 1
ATOM 871 N N . GLU B 1 29 ? 5.062 14.773 2.279 1 88.25 29 GLU B N 1
ATOM 872 C CA . GLU B 1 29 ? 6.379 14.266 2.646 1 88.25 29 GLU B CA 1
ATOM 873 C C . GLU B 1 29 ? 6.43 12.742 2.574 1 88.25 29 GLU B C 1
ATOM 875 O O . GLU B 1 29 ? 7.445 12.172 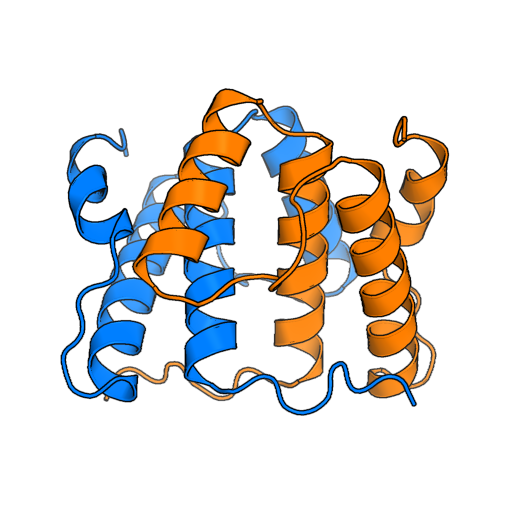2.182 1 88.25 29 GLU B O 1
ATOM 880 N N . VAL B 1 30 ? 5.359 12.195 2.918 1 88.25 30 VAL B N 1
ATOM 881 C CA . VAL B 1 30 ? 5.293 10.734 2.857 1 88.25 30 VAL B CA 1
ATOM 882 C C . VAL B 1 30 ? 5.246 10.281 1.401 1 88.25 30 VAL B C 1
ATOM 884 O O . VAL B 1 30 ? 5.961 9.352 1.013 1 88.25 30 VAL B O 1
ATOM 887 N N . ALA B 1 31 ? 4.484 10.93 0.63 1 87.94 31 ALA B N 1
ATOM 888 C CA . ALA B 1 31 ? 4.406 10.609 -0.792 1 87.94 31 ALA B CA 1
ATOM 889 C C . ALA B 1 31 ? 5.773 10.734 -1.458 1 87.94 31 ALA B C 1
ATOM 891 O O . ALA B 1 31 ? 6.129 9.914 -2.312 1 87.94 31 ALA B O 1
ATOM 892 N N . LEU B 1 32 ? 6.488 11.703 -1.042 1 88.5 32 LEU B N 1
ATOM 893 C CA . LEU B 1 32 ? 7.82 11.906 -1.592 1 88.5 32 LEU B CA 1
ATOM 894 C C . LEU B 1 32 ? 8.75 10.758 -1.206 1 88.5 32 LEU B C 1
ATOM 896 O O . LEU B 1 32 ? 9.523 10.273 -2.037 1 88.5 32 LEU B O 1
ATOM 900 N N . ARG B 1 33 ? 8.742 10.406 -0.06 1 90.25 33 ARG B N 1
ATOM 901 C CA . ARG B 1 33 ? 9.57 9.289 0.397 1 90.25 33 ARG B CA 1
ATOM 902 C C . ARG B 1 33 ? 9.211 8.008 -0.343 1 90.25 33 ARG B C 1
ATOM 904 O O . ARG B 1 33 ? 10.094 7.242 -0.737 1 90.25 33 ARG B O 1
ATOM 911 N N . LEU B 1 34 ? 7.934 7.797 -0.469 1 91.56 34 LEU B N 1
ATOM 912 C CA . LEU B 1 34 ? 7.477 6.609 -1.183 1 91.56 34 LEU B CA 1
ATOM 913 C C . LEU B 1 34 ? 7.961 6.625 -2.629 1 91.56 34 LEU B C 1
ATOM 915 O O . LEU B 1 34 ? 8.312 5.582 -3.182 1 91.56 34 LEU B O 1
ATOM 919 N N . ALA B 1 35 ? 7.961 7.738 -3.207 1 89.12 35 ALA B N 1
ATOM 920 C CA . ALA B 1 35 ? 8.484 7.863 -4.566 1 89.12 35 ALA B CA 1
ATOM 921 C C . ALA B 1 35 ? 9.969 7.516 -4.617 1 89.12 35 ALA B C 1
ATOM 923 O O . ALA B 1 35 ? 10.438 6.926 -5.594 1 89.12 35 ALA B O 1
ATOM 924 N N . GLU B 1 36 ? 10.695 7.898 -3.65 1 89.5 36 GLU B N 1
ATOM 925 C CA . GLU B 1 36 ? 12.109 7.551 -3.562 1 89.5 36 GLU B CA 1
ATOM 926 C C . GLU B 1 36 ? 12.305 6.039 -3.465 1 89.5 36 GLU B C 1
ATOM 928 O O . GLU B 1 36 ? 13.203 5.484 -4.098 1 89.5 36 GLU B O 1
ATOM 933 N N . PHE B 1 37 ? 11.43 5.383 -2.654 1 92.44 37 PHE B N 1
ATOM 934 C CA . PHE B 1 37 ? 11.492 3.928 -2.566 1 92.44 37 PHE B CA 1
ATOM 935 C C . PHE B 1 37 ? 11.258 3.293 -3.932 1 92.44 37 PHE B C 1
ATOM 937 O O . PHE B 1 37 ? 11.969 2.363 -4.316 1 92.44 37 PHE B O 1
ATOM 944 N N . ASP B 1 38 ? 10.297 3.791 -4.637 1 88.44 38 ASP B N 1
ATOM 945 C CA . ASP B 1 38 ? 9.984 3.289 -5.973 1 88.44 38 ASP B CA 1
ATOM 946 C C . ASP B 1 38 ? 11.18 3.434 -6.906 1 88.44 38 ASP B C 1
ATOM 948 O O . ASP B 1 38 ? 11.523 2.496 -7.629 1 88.44 38 ASP B O 1
ATOM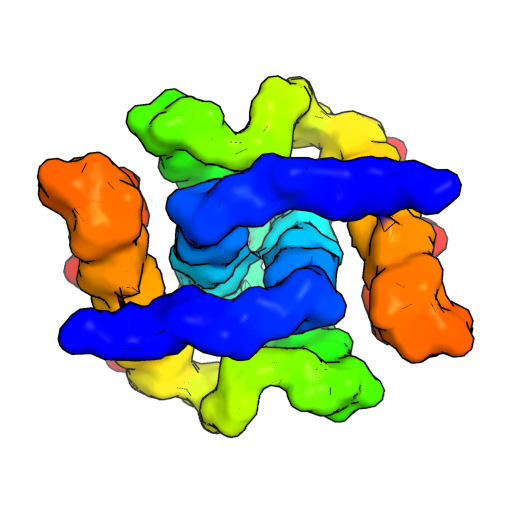 952 N N . LEU B 1 39 ? 11.688 4.551 -6.852 1 86.19 39 LEU B N 1
ATOM 953 C CA . LEU B 1 39 ? 12.82 4.844 -7.73 1 86.19 39 LEU B CA 1
ATOM 954 C C . LEU B 1 39 ? 14 3.939 -7.414 1 86.19 39 LEU B C 1
ATOM 956 O O . LEU B 1 39 ? 14.602 3.35 -8.32 1 86.19 39 LEU B O 1
ATOM 960 N N . GLU B 1 40 ? 14.336 3.779 -6.27 1 88.44 40 GLU B N 1
ATOM 961 C CA . GLU B 1 40 ? 15.523 3.033 -5.855 1 88.44 40 GLU B CA 1
ATOM 962 C C . GLU B 1 40 ? 15.352 1.538 -6.113 1 88.44 40 GLU B C 1
ATOM 964 O O . GLU B 1 40 ? 16.312 0.838 -6.406 1 88.44 40 GLU B O 1
ATOM 969 N N . THR B 1 41 ? 14.125 1.07 -5.98 1 89.25 41 THR B N 1
ATOM 970 C CA . THR B 1 41 ? 13.898 -0.359 -6.16 1 89.25 41 THR B CA 1
ATOM 971 C C . THR B 1 41 ? 13.586 -0.678 -7.617 1 89.25 41 THR B C 1
ATOM 973 O O . THR B 1 41 ? 13.727 -1.824 -8.055 1 89.25 41 THR B O 1
ATOM 976 N N . GLY B 1 42 ? 13.18 0.362 -8.227 1 84.31 42 GLY B N 1
ATOM 977 C CA . GLY B 1 42 ? 12.711 0.135 -9.594 1 84.31 42 GLY B CA 1
ATOM 978 C C . GLY B 1 42 ? 11.305 -0.423 -9.656 1 84.31 42 GLY B C 1
ATOM 979 O O . GLY B 1 42 ? 10.859 -0.875 -10.711 1 84.31 42 GLY B O 1
ATOM 980 N N . TRP B 1 43 ? 10.883 -0.506 -8.234 1 74.06 43 TRP B N 1
ATOM 981 C CA . TRP B 1 43 ? 9.492 -0.94 -8.172 1 74.06 43 TRP B CA 1
ATOM 982 C C . TRP B 1 43 ? 8.547 0.258 -8.148 1 74.06 43 TRP B C 1
ATOM 984 O O . TRP B 1 43 ? 8.953 1.366 -7.785 1 74.06 43 TRP B O 1
ATOM 994 N N . GLY B 1 44 ? 7.891 0.251 -8.648 1 61.19 44 GLY B N 1
ATOM 995 C CA . GLY B 1 44 ? 6.961 1.365 -8.578 1 61.19 44 GLY B CA 1
ATOM 996 C C . GLY B 1 44 ? 5.918 1.339 -9.68 1 61.19 44 GLY B C 1
ATOM 997 O O . GLY B 1 44 ? 5.988 0.51 -10.586 1 61.19 44 GLY B O 1
ATOM 998 N N . LEU B 1 45 ? 4.992 2.074 -9.117 1 55.34 45 LEU B N 1
ATOM 999 C CA . LEU B 1 45 ? 4.012 2.227 -10.188 1 55.34 45 LEU B CA 1
ATOM 1000 C C . LEU B 1 45 ? 4.602 3.008 -11.359 1 55.34 45 LEU B C 1
ATOM 1002 O O . LEU B 1 45 ? 5.359 3.959 -11.156 1 55.34 45 LEU B O 1
ATOM 1006 N N . ASN B 1 46 ? 5.527 2.324 -12.133 1 48.47 46 ASN B N 1
ATOM 1007 C CA . ASN B 1 46 ? 6.238 2.877 -13.281 1 48.47 46 ASN B CA 1
ATOM 1008 C C . ASN B 1 46 ? 5.832 4.324 -13.547 1 48.47 46 ASN B C 1
ATOM 1010 O O . ASN B 1 46 ? 6.234 4.91 -14.547 1 48.47 46 ASN B O 1
ATOM 1014 N N . HIS B 1 47 ? 4.93 4.945 -13.031 1 53.12 47 HIS B N 1
ATOM 1015 C CA . HIS B 1 47 ? 4.41 6.105 -13.75 1 53.12 47 HIS B CA 1
ATOM 1016 C C . HIS B 1 47 ? 4.672 7.391 -12.969 1 53.12 47 HIS B C 1
ATOM 1018 O O . HIS B 1 47 ? 5.039 7.348 -11.797 1 53.12 47 HIS B O 1
ATOM 1024 N N . ARG B 1 48 ? 4.738 8.266 -13.727 1 56.75 48 ARG B N 1
ATOM 1025 C CA . ARG B 1 48 ? 4.801 9.648 -13.258 1 56.75 48 ARG B CA 1
ATOM 1026 C C . ARG B 1 48 ? 3.887 9.859 -12.062 1 56.75 48 ARG B C 1
ATOM 1028 O O . ARG B 1 48 ? 2.756 9.367 -12.039 1 56.75 48 ARG B O 1
ATOM 1035 N N . ASP B 1 49 ? 4.469 10.211 -10.938 1 67.69 49 ASP B N 1
ATOM 1036 C CA . ASP B 1 49 ? 3.73 10.367 -9.688 1 67.69 49 ASP B CA 1
ATOM 1037 C C . ASP B 1 49 ? 2.934 11.664 -9.68 1 67.69 49 ASP B C 1
ATOM 1039 O O . ASP B 1 49 ? 2.686 12.234 -8.609 1 67.69 49 ASP B O 1
ATOM 1043 N N . ASP B 1 50 ? 2.574 11.984 -10.875 1 81.25 50 ASP B N 1
ATOM 1044 C CA . ASP B 1 50 ? 1.666 13.117 -10.719 1 81.25 50 ASP B CA 1
ATOM 1045 C C . ASP B 1 50 ? 0.282 12.656 -10.273 1 81.25 50 ASP B C 1
ATOM 1047 O O . ASP B 1 50 ? -0.062 11.484 -10.414 1 81.25 50 ASP B O 1
ATOM 1051 N N . ARG B 1 51 ? -0.483 13.602 -9.836 1 87.19 51 ARG B N 1
ATOM 1052 C CA . ARG B 1 51 ? -1.746 13.297 -9.172 1 87.19 51 ARG B CA 1
ATOM 1053 C C . ARG B 1 51 ? -2.727 12.641 -10.133 1 87.19 51 ARG B C 1
ATOM 1055 O O . ARG B 1 51 ? -3.422 11.688 -9.766 1 87.19 51 ARG B O 1
ATOM 1062 N N . GLU B 1 52 ? -2.705 13.078 -11.352 1 89.56 52 GLU B N 1
ATOM 1063 C CA . GLU B 1 52 ? -3.605 12.508 -12.352 1 89.56 52 GLU B CA 1
ATOM 1064 C C . GLU B 1 52 ? -3.254 11.055 -12.641 1 89.56 52 GLU B C 1
ATOM 1066 O O . GLU B 1 52 ? -4.145 10.203 -12.742 1 89.56 52 GLU B O 1
ATOM 1071 N N . SER B 1 53 ? -1.992 10.797 -12.789 1 86.94 53 SER B N 1
ATOM 1072 C CA . SER B 1 53 ? -1.535 9.43 -13.039 1 86.94 53 SER B CA 1
ATOM 1073 C C . SER B 1 53 ? -1.839 8.516 -11.859 1 86.94 53 SER B C 1
ATOM 1075 O O . SER B 1 53 ? -2.236 7.367 -12.039 1 86.94 53 SER B O 1
ATOM 1077 N N . LEU B 1 54 ? -1.654 9.039 -10.703 1 89.44 54 LEU B N 1
ATOM 1078 C CA . LEU B 1 54 ? -1.967 8.258 -9.508 1 89.44 54 LEU B CA 1
ATOM 1079 C C . LEU B 1 54 ? -3.459 7.953 -9.43 1 89.44 54 LEU B C 1
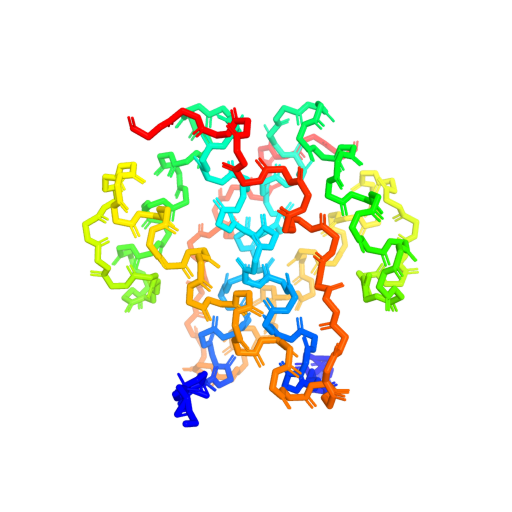ATOM 1081 O O . LEU B 1 54 ? -3.85 6.832 -9.094 1 89.44 54 LEU B O 1
ATOM 1085 N N . HIS B 1 55 ? -4.211 8.914 -9.797 1 91.62 55 HIS B N 1
ATOM 1086 C CA . HIS B 1 55 ? -5.66 8.742 -9.781 1 91.62 55 HIS B CA 1
ATOM 1087 C C . HIS B 1 55 ? -6.098 7.684 -10.789 1 91.62 55 HIS B C 1
ATOM 1089 O O . HIS B 1 55 ? -6.945 6.844 -10.484 1 91.62 55 HIS B O 1
ATOM 1095 N N . ARG B 1 56 ? -5.516 7.738 -11.883 1 90.44 56 ARG B N 1
ATOM 1096 C CA . ARG B 1 56 ? -5.832 6.746 -12.898 1 90.44 56 ARG B CA 1
ATOM 1097 C C . ARG B 1 56 ? -5.469 5.34 -12.43 1 90.44 56 ARG B C 1
ATOM 1099 O O . ARG B 1 56 ? -6.227 4.395 -12.641 1 90.44 56 ARG B O 1
ATOM 1106 N N . ARG B 1 57 ? -4.387 5.227 -11.867 1 90.5 57 ARG B N 1
ATOM 1107 C CA . ARG B 1 57 ? -3.955 3.928 -11.367 1 90.5 57 ARG B CA 1
ATOM 1108 C C . ARG B 1 57 ? -4.883 3.432 -10.258 1 90.5 57 ARG B C 1
ATOM 1110 O O . ARG B 1 57 ? -5.121 2.229 -10.133 1 90.5 57 ARG B O 1
ATOM 1117 N N . LEU B 1 58 ? -5.324 4.328 -9.461 1 93.5 58 LEU B N 1
ATOM 1118 C CA . LEU B 1 58 ? -6.289 3.963 -8.422 1 93.5 58 LEU B CA 1
ATOM 1119 C C . LEU B 1 58 ? -7.574 3.426 -9.047 1 93.5 58 LEU B C 1
ATOM 1121 O O . LEU B 1 58 ? -8.078 2.379 -8.633 1 93.5 58 LEU B O 1
ATOM 1125 N N . VAL B 1 59 ? -8.047 4.074 -10.016 1 93.88 59 VAL B N 1
ATOM 1126 C CA . VAL B 1 59 ? -9.273 3.656 -10.688 1 93.88 59 VAL B CA 1
ATOM 1127 C C . VAL B 1 59 ? -9.078 2.275 -11.312 1 93.88 59 VAL B C 1
ATOM 1129 O O . VAL B 1 59 ? -9.938 1.4 -11.18 1 93.88 59 VAL B O 1
ATOM 1132 N N . ASP B 1 60 ? -7.945 2.078 -11.914 1 92.06 60 ASP B N 1
ATOM 1133 C CA . ASP B 1 60 ? -7.629 0.783 -12.508 1 92.06 60 ASP B CA 1
ATOM 1134 C C . ASP B 1 60 ? -7.598 -0.315 -11.445 1 92.06 60 ASP B C 1
ATOM 1136 O O . ASP B 1 60 ? -8.094 -1.421 -11.672 1 92.06 60 ASP B O 1
ATOM 1140 N N . ALA B 1 61 ? -7.004 -0.038 -10.391 1 92.81 61 ALA B N 1
ATOM 1141 C CA . ALA B 1 61 ? -6.91 -1.015 -9.305 1 92.81 61 ALA B CA 1
ATOM 1142 C C . ALA B 1 61 ? -8.289 -1.342 -8.742 1 92.81 61 ALA B C 1
ATOM 1144 O O . ALA B 1 61 ? -8.57 -2.492 -8.391 1 92.81 61 ALA B O 1
ATOM 1145 N N . LEU B 1 62 ? -9.125 -0.346 -8.633 1 95.44 62 LEU B N 1
ATOM 1146 C CA . LEU B 1 62 ? -10.484 -0.559 -8.156 1 95.44 62 LEU B CA 1
ATOM 1147 C C . LEU B 1 62 ? -11.25 -1.479 -9.102 1 95.44 62 LEU B C 1
ATOM 1149 O O . LEU B 1 62 ? -11.969 -2.375 -8.648 1 95.44 62 LEU B O 1
ATOM 1153 N N . CYS B 1 63 ? -11.062 -1.266 -10.312 1 95.06 63 CYS B N 1
ATOM 1154 C CA . CYS B 1 63 ? -11.688 -2.133 -11.305 1 95.06 63 CYS B CA 1
ATOM 1155 C C . CYS B 1 63 ? -11.156 -3.557 -11.195 1 95.06 63 CYS B C 1
ATOM 1157 O O . CYS B 1 63 ? -11.93 -4.516 -11.242 1 95.06 63 CYS B O 1
ATOM 1159 N N . ALA B 1 64 ? -9.883 -3.742 -11.047 1 92.75 64 ALA B N 1
ATOM 1160 C CA . ALA B 1 64 ? -9.266 -5.059 -10.914 1 92.75 64 ALA B CA 1
ATOM 1161 C C . ALA B 1 64 ? -9.781 -5.777 -9.672 1 92.75 64 ALA B C 1
ATOM 1163 O O . ALA B 1 64 ? -10.008 -6.988 -9.695 1 92.75 64 ALA B O 1
ATOM 1164 N N . TYR B 1 65 ? -9.914 -5.035 -8.641 1 92.75 65 TYR B N 1
ATOM 1165 C CA . TYR B 1 65 ? -10.422 -5.621 -7.406 1 92.75 65 TYR B CA 1
ATOM 1166 C C . TYR B 1 65 ? -11.805 -6.215 -7.613 1 92.75 65 TYR B C 1
ATOM 1168 O O . TYR B 1 65 ? -12.086 -7.328 -7.16 1 92.75 65 TYR B O 1
ATOM 1176 N N . GLU B 1 66 ? -12.609 -5.422 -8.25 1 94.81 66 GLU B N 1
ATOM 1177 C CA . GLU B 1 66 ? -13.961 -5.895 -8.523 1 94.81 66 GLU B CA 1
ATOM 1178 C C . GLU B 1 66 ? -13.938 -7.172 -9.367 1 94.81 66 GLU B C 1
ATOM 1180 O O . GLU B 1 66 ? -14.688 -8.109 -9.094 1 94.81 66 GLU B O 1
ATOM 1185 N N . GLU B 1 67 ? -13.125 -7.227 -10.281 1 92.75 67 GLU B N 1
ATOM 1186 C CA . GLU B 1 67 ? -13.023 -8.383 -11.164 1 92.75 67 GLU B CA 1
ATOM 1187 C C . GLU B 1 67 ? -12.562 -9.625 -10.406 1 92.75 67 GLU B C 1
ATOM 1189 O O . GLU B 1 67 ? -13.172 -10.688 -10.508 1 92.75 67 GLU B O 1
ATOM 1194 N N . VAL B 1 68 ? -11.578 -9.469 -9.609 1 90.75 68 VAL B N 1
ATOM 1195 C CA . VAL B 1 68 ? -10.945 -10.625 -8.992 1 90.75 68 VAL B CA 1
ATOM 1196 C C . VAL B 1 68 ? -11.812 -11.141 -7.848 1 90.75 68 VAL B C 1
ATOM 1198 O O . VAL B 1 68 ? -11.727 -12.312 -7.469 1 90.75 68 VAL B O 1
ATOM 1201 N N . THR B 1 69 ? -12.633 -10.219 -7.312 1 93.06 69 THR B N 1
ATOM 1202 C CA . THR B 1 69 ? -13.445 -10.625 -6.172 1 93.06 69 THR B CA 1
ATOM 1203 C C . THR B 1 69 ? -14.828 -11.086 -6.629 1 93.06 69 THR B C 1
ATOM 1205 O O . THR B 1 69 ? -15.656 -11.484 -5.809 1 93.06 69 THR B O 1
ATOM 1208 N N . GLY B 1 70 ? -15.023 -11 -7.898 1 92.31 70 GLY B N 1
ATOM 1209 C CA . GLY B 1 70 ? -16.312 -11.453 -8.422 1 92.31 70 GLY B CA 1
ATOM 1210 C C . GLY B 1 70 ? -17.422 -10.43 -8.258 1 92.31 70 GLY B C 1
ATOM 1211 O O . GLY B 1 70 ? -18.578 -10.789 -8.047 1 92.31 70 GLY B O 1
ATOM 1212 N N . GLY B 1 71 ? -16.969 -9.102 -8.164 1 93.81 71 GLY B N 1
ATOM 1213 C CA . GLY B 1 71 ? -18.016 -8.102 -8.203 1 93.81 71 GLY B CA 1
ATOM 1214 C C . GLY B 1 71 ? -18.078 -7.246 -6.949 1 93.81 71 GLY B C 1
ATOM 1215 O O . GLY B 1 71 ? -18.922 -6.363 -6.832 1 93.81 71 GLY B O 1
ATOM 1216 N N . GLN B 1 72 ? -17.219 -7.504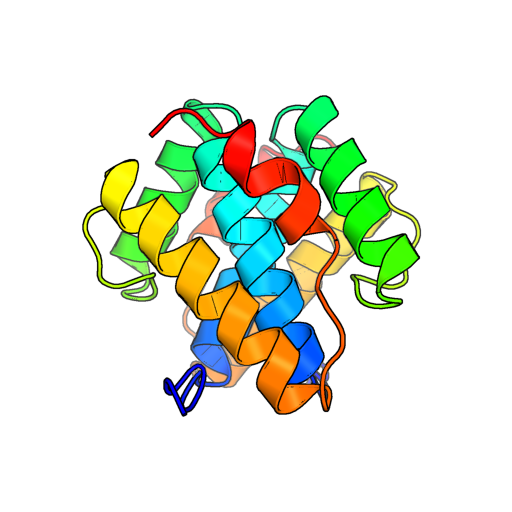 -5.992 1 93.88 72 GLN B N 1
ATOM 1217 C CA . GLN B 1 72 ? -17.203 -6.66 -4.801 1 93.88 72 GLN B CA 1
ATOM 1218 C C . GLN B 1 72 ? -16.547 -5.312 -5.086 1 93.88 72 GLN B C 1
ATOM 1220 O O . GLN B 1 72 ? -15.453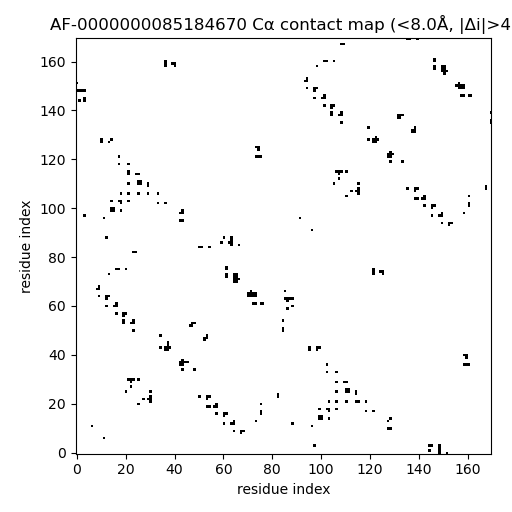 -5.258 -5.66 1 93.88 72 GLN B O 1
ATOM 1225 N N . VAL B 1 73 ? -17.281 -4.281 -4.652 1 95.81 73 VAL B N 1
ATOM 1226 C CA . VAL B 1 73 ? -16.75 -2.93 -4.812 1 95.81 73 VAL B CA 1
ATOM 1227 C C . VAL B 1 73 ? -15.891 -2.568 -3.607 1 95.81 73 VAL B C 1
ATOM 1229 O O . VAL B 1 73 ? -16.312 -2.727 -2.461 1 95.81 73 VAL B O 1
ATOM 1232 N N . HIS B 1 74 ? -14.695 -2.18 -3.883 1 96.12 74 HIS B N 1
ATOM 1233 C CA . HIS B 1 74 ? -13.82 -1.733 -2.803 1 96.12 74 HIS B CA 1
ATOM 1234 C C . HIS B 1 74 ? -14.352 -0.454 -2.162 1 96.12 74 HIS B C 1
ATOM 1236 O O . HIS B 1 74 ? -14.805 0.455 -2.861 1 96.12 74 HIS B O 1
ATOM 1242 N N . PRO B 1 75 ? -14.242 -0.254 -0.897 1 94.56 75 PRO B N 1
ATOM 1243 C CA . PRO B 1 75 ? -14.805 0.907 -0.202 1 94.56 75 PRO B CA 1
ATOM 1244 C C . PRO B 1 75 ? -14.172 2.223 -0.641 1 94.56 75 PRO B C 1
ATOM 1246 O O . PRO B 1 75 ? -14.805 3.277 -0.569 1 94.56 75 PRO B O 1
ATOM 1249 N N . ALA B 1 76 ? -12.969 2.211 -1.081 1 95.19 76 ALA B N 1
ATOM 1250 C CA . ALA B 1 76 ? -12.305 3.426 -1.537 1 95.19 76 ALA B CA 1
ATOM 1251 C C . ALA B 1 76 ? -13.055 4.062 -2.701 1 95.19 76 ALA B C 1
ATOM 1253 O O . ALA B 1 76 ? -12.859 5.242 -3.006 1 95.19 76 ALA B O 1
ATOM 1254 N N . ASN B 1 77 ? -13.82 3.213 -3.387 1 95.62 77 ASN B N 1
ATOM 1255 C CA . ASN B 1 77 ? -14.609 3.721 -4.504 1 95.62 77 ASN B CA 1
ATOM 1256 C C . ASN B 1 77 ? -15.508 4.871 -4.074 1 95.62 77 ASN B C 1
ATOM 1258 O O . ASN B 1 77 ? -15.781 5.781 -4.859 1 95.62 77 ASN B O 1
ATOM 1262 N N . GLY B 1 78 ? -15.953 4.82 -2.875 1 92 78 GLY B N 1
ATOM 1263 C CA . GLY B 1 78 ? -16.828 5.852 -2.348 1 92 78 GLY B CA 1
ATOM 1264 C C . GLY B 1 78 ? -16.125 7.184 -2.143 1 92 78 GLY B C 1
ATOM 1265 O O . GLY B 1 78 ? -16.781 8.211 -1.964 1 92 78 GLY B O 1
ATOM 1266 N N . TRP B 1 79 ? -14.836 7.203 -2.256 1 90.19 79 TRP B N 1
ATOM 1267 C CA . TRP B 1 79 ? -14.078 8.414 -1.955 1 90.19 79 TRP B CA 1
ATOM 1268 C C . TRP B 1 79 ? -13.43 8.977 -3.215 1 90.19 79 TRP B C 1
ATOM 1270 O O . TRP B 1 79 ? -12.734 9.992 -3.16 1 90.19 79 TRP B O 1
ATOM 1280 N N . LEU B 1 80 ? -13.555 8.375 -4.273 1 89.25 80 LEU B N 1
ATOM 1281 C CA . LEU B 1 80 ? -12.914 8.766 -5.523 1 89.25 80 LEU B CA 1
ATOM 1282 C C . LEU B 1 80 ? -13.266 10.203 -5.891 1 89.25 80 LEU B C 1
ATOM 1284 O O . LEU B 1 80 ? -12.414 10.961 -6.352 1 89.25 80 LEU B O 1
ATOM 1288 N N . LEU B 1 81 ? -14.492 10.5 -5.562 1 86.12 81 LEU B N 1
ATOM 1289 C CA . LEU B 1 81 ? -14.961 11.82 -5.965 1 86.12 81 LEU B CA 1
ATOM 1290 C C . LEU B 1 81 ? -14.375 12.898 -5.055 1 86.12 81 LEU B C 1
ATOM 1292 O O . LEU B 1 81 ? -14.375 14.078 -5.406 1 86.12 81 LEU B O 1
ATOM 1296 N N . GLU B 1 82 ? -13.93 12.547 -3.893 1 86.56 82 GLU B N 1
ATOM 1297 C CA . GLU B 1 82 ? -13.383 13.5 -2.932 1 86.56 82 GLU B CA 1
ATOM 1298 C C . GLU B 1 82 ? -11.914 13.789 -3.215 1 86.56 82 GLU B C 1
ATOM 1300 O O . GLU B 1 82 ? -11.344 14.727 -2.658 1 86.56 82 GLU B O 1
ATOM 1305 N N . ILE B 1 83 ? -11.352 13.008 -4.07 1 86.56 83 ILE B N 1
ATOM 1306 C CA . ILE B 1 83 ? -9.938 13.18 -4.387 1 86.56 83 ILE B CA 1
ATOM 1307 C C . ILE B 1 83 ? -9.773 14.258 -5.453 1 86.56 83 ILE B C 1
ATOM 1309 O O . ILE B 1 83 ? -10.297 14.125 -6.562 1 86.56 83 ILE B O 1
ATOM 1313 N N . ALA B 1 84 ? -9.117 15.273 -5.023 1 80.56 84 ALA B N 1
ATOM 1314 C CA . ALA B 1 84 ? -8.828 16.344 -5.973 1 80.56 84 ALA B CA 1
ATOM 1315 C C . ALA B 1 84 ? -7.723 15.938 -6.941 1 80.56 84 ALA B C 1
ATOM 1317 O O . ALA B 1 84 ? -6.633 15.539 -6.523 1 80.56 84 ALA B O 1
ATOM 1318 N N . VAL B 1 85 ? -7.988 15.898 -8.211 1 76.88 85 VAL B N 1
ATOM 1319 C CA . VAL B 1 85 ? -7.012 15.469 -9.211 1 76.88 85 VAL B CA 1
ATOM 1320 C C . VAL B 1 85 ? -6.457 16.688 -9.938 1 76.88 85 VAL B C 1
ATOM 1322 O O . VAL B 1 85 ? -7.152 17.703 -10.094 1 76.88 85 VAL B O 1
#

Radius of gyration: 14.66 Å; Cα contacts (8 Å, |Δi|>4): 198; chains: 2; bounding box: 37×35×36 Å

pLDDT: mean 83.71, std 16.03, range [25.17, 96.12]

Organism: NCBI:txid2984134